Protein AF-A0AAD5PI98-F1 (afdb_monomer_lite)

Secondary structure (DSSP, 8-state):
-GGGGS---HHHHHHHHHHHTT-SSTT--PBPTTTSSSB--HHHHHHHTTHHHHTT--GGG-S-HHHHHHHHS-SS-----

Radius of gyration: 14.13 Å; chains: 1; bounding box: 31×20×42 Å

pLDDT: mean 73.36, std 10.13, range [46.69, 86.62]

Foldseek 3Di:
DVVLVDFDALVVVVVVVCVVLPNPPDPDQQQHPQPSPDGSDQQCCCPSVVVCVVLVHDVVPDSRVPVVVSVPRDNDGPDDD

Structure (mmCIF, N/CA/C/O backbone):
data_AF-A0AAD5PI98-F1
#
_entry.id   AF-A0AAD5PI98-F1
#
loop_
_atom_site.group_PDB
_atom_site.id
_atom_site.type_symbol
_atom_site.label_atom_id
_atom_site.label_alt_id
_atom_site.label_comp_id
_atom_site.label_asym_id
_atom_site.label_entity_id
_atom_site.label_seq_id
_atom_site.pdbx_PDB_ins_code
_atom_site.Cartn_x
_atom_site.Cartn_y
_atom_site.Cartn_z
_atom_site.occupancy
_atom_site.B_iso_or_equiv
_atom_site.auth_seq_id
_atom_site.auth_comp_id
_atom_site.auth_asym_id
_atom_site.auth_atom_id
_atom_site.pdbx_PDB_model_num
ATOM 1 N N . ASP A 1 1 ? -2.315 -8.820 10.015 1.00 56.72 1 ASP A N 1
ATOM 2 C CA . ASP A 1 1 ? -0.994 -8.162 10.072 1.00 56.72 1 ASP A CA 1
ATO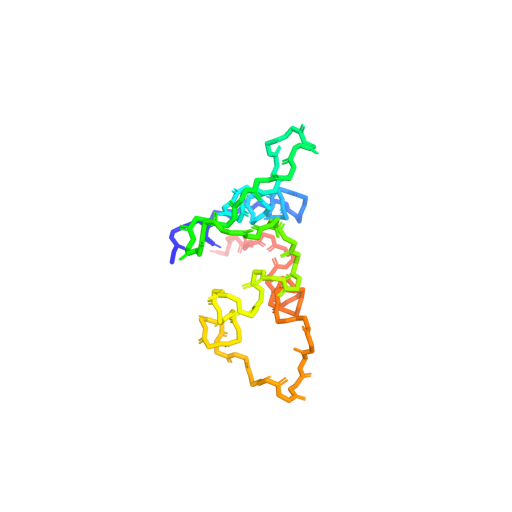M 3 C C . ASP A 1 1 ? -0.933 -7.328 11.351 1.00 56.72 1 ASP A C 1
ATOM 5 O O . ASP A 1 1 ? -1.792 -6.461 11.507 1.00 56.72 1 ASP A O 1
ATOM 9 N N . PRO A 1 2 ? -0.006 -7.620 12.279 1.00 59.62 2 PRO A N 1
ATOM 10 C CA . PRO A 1 2 ? 0.078 -6.965 13.589 1.00 59.62 2 PRO A CA 1
ATOM 11 C C . PRO A 1 2 ? 0.281 -5.444 13.499 1.00 59.62 2 PRO A C 1
ATOM 13 O O . PRO A 1 2 ? -0.110 -4.720 14.408 1.00 59.62 2 PRO A O 1
ATOM 16 N N . ILE A 1 3 ? 0.788 -4.925 12.373 1.00 65.19 3 ILE A N 1
ATOM 17 C CA . ILE A 1 3 ? 1.025 -3.486 12.204 1.00 65.19 3 ILE A CA 1
ATOM 18 C C . ILE A 1 3 ? -0.267 -2.661 12.141 1.00 65.19 3 ILE A C 1
ATOM 20 O O . ILE A 1 3 ? -0.243 -1.471 12.428 1.00 65.19 3 ILE A O 1
ATOM 24 N N . LEU A 1 4 ? -1.403 -3.269 11.775 1.00 62.25 4 LEU A N 1
ATOM 25 C CA . LEU A 1 4 ? -2.700 -2.580 11.712 1.00 62.25 4 LEU A CA 1
ATOM 26 C C . LEU A 1 4 ? -3.294 -2.287 13.097 1.00 62.25 4 LEU A C 1
ATOM 28 O O . LEU A 1 4 ? -4.201 -1.463 13.196 1.00 62.25 4 LEU A O 1
ATOM 32 N N . TRP A 1 5 ? -2.773 -2.935 14.139 1.00 65.31 5 TRP A N 1
ATOM 33 C CA . TRP A 1 5 ? -3.263 -2.840 15.515 1.00 65.31 5 TRP A CA 1
ATOM 34 C C . TRP A 1 5 ? -2.498 -1.815 16.355 1.00 65.31 5 TRP A C 1
ATOM 36 O O . TRP A 1 5 ? -2.904 -1.503 17.470 1.00 65.31 5 TRP A O 1
ATOM 46 N N . ILE A 1 6 ? -1.415 -1.249 15.815 1.00 75.56 6 ILE A N 1
ATOM 47 C CA . ILE A 1 6 ? -0.638 -0.221 16.503 1.00 75.56 6 ILE A CA 1
ATOM 48 C C . ILE A 1 6 ? -1.402 1.115 16.410 1.00 75.56 6 ILE A C 1
ATOM 50 O O . ILE A 1 6 ? -1.771 1.540 15.304 1.00 75.56 6 ILE A O 1
ATOM 54 N N . PRO A 1 7 ? -1.657 1.812 17.532 1.00 75.12 7 PRO A N 1
ATOM 55 C CA . PRO A 1 7 ? -2.244 3.145 17.501 1.00 75.12 7 PRO A CA 1
ATOM 56 C C . PRO A 1 7 ? -1.268 4.123 16.835 1.00 75.12 7 PRO A C 1
ATOM 58 O O . PRO A 1 7 ? -0.181 4.384 17.337 1.00 75.12 7 PRO A O 1
ATOM 61 N N . MET A 1 8 ? -1.664 4.671 15.687 1.00 81.56 8 MET A N 1
ATOM 62 C CA . MET A 1 8 ? -0.829 5.523 14.835 1.00 81.56 8 MET A CA 1
ATOM 63 C C . MET A 1 8 ? -1.656 6.675 14.271 1.00 81.56 8 MET A C 1
ATOM 65 O O . MET A 1 8 ? -2.844 6.518 13.977 1.00 81.56 8 MET A O 1
ATOM 69 N N . THR A 1 9 ? -1.026 7.824 14.052 1.00 80.88 9 THR A N 1
ATOM 70 C CA . THR A 1 9 ? -1.633 8.942 13.323 1.00 80.88 9 THR A CA 1
ATOM 71 C C . THR A 1 9 ? -1.854 8.586 11.848 1.00 80.88 9 THR A C 1
ATOM 73 O O . THR A 1 9 ? -1.196 7.711 11.276 1.00 80.88 9 THR A O 1
ATOM 76 N N . LYS A 1 10 ? -2.742 9.323 11.164 1.00 72.06 10 LYS A N 1
ATOM 77 C CA . LYS A 1 10 ? -2.966 9.174 9.712 1.00 72.06 10 LYS A CA 1
ATOM 78 C C . LYS A 1 10 ? -1.664 9.293 8.910 1.00 72.06 10 LYS A C 1
ATOM 80 O O . LYS A 1 10 ? -1.459 8.544 7.956 1.00 72.06 10 LYS A O 1
ATOM 85 N N . LYS A 1 11 ? -0.785 10.231 9.288 1.00 73.38 11 LYS A N 1
ATOM 86 C CA . LYS A 1 11 ? 0.501 10.454 8.610 1.00 73.38 11 LYS A CA 1
ATOM 87 C C . LYS A 1 11 ? 1.431 9.250 8.782 1.00 73.38 11 LYS A C 1
ATOM 89 O O . LYS A 1 11 ? 2.000 8.797 7.792 1.00 73.38 11 LYS A O 1
ATOM 94 N N . GLU A 1 12 ? 1.536 8.703 9.990 1.00 75.25 12 GLU A N 1
ATOM 95 C CA . GLU A 1 12 ? 2.354 7.517 10.283 1.00 75.25 12 GLU A CA 1
ATOM 96 C C . GLU A 1 12 ? 1.826 6.275 9.577 1.00 75.25 12 GLU A C 1
ATOM 98 O O . GLU A 1 12 ? 2.588 5.572 8.921 1.00 75.25 12 GLU A O 1
ATOM 103 N N . ARG A 1 13 ? 0.509 6.059 9.598 1.00 77.44 13 ARG A N 1
ATOM 104 C CA . ARG A 1 13 ? -0.117 4.932 8.905 1.00 77.44 13 ARG A CA 1
ATOM 105 C C . ARG A 1 13 ? 0.100 4.997 7.393 1.00 77.44 13 ARG A C 1
ATOM 107 O O . ARG A 1 13 ? 0.483 4.005 6.777 1.00 77.44 13 ARG A O 1
ATOM 114 N N . CYS A 1 14 ? -0.075 6.177 6.792 1.00 73.81 14 CYS A N 1
ATOM 115 C CA . CYS A 1 14 ? 0.257 6.397 5.386 1.00 73.81 14 CYS A CA 1
ATOM 116 C C . CYS A 1 14 ? 1.745 6.149 5.110 1.00 73.81 14 CYS A C 1
ATOM 118 O O . CYS A 1 14 ? 2.064 5.539 4.093 1.00 73.81 14 CYS A O 1
ATOM 120 N N . ARG A 1 15 ? 2.656 6.585 5.992 1.00 74.62 15 ARG A N 1
ATOM 121 C CA . ARG A 1 15 ? 4.090 6.300 5.847 1.00 74.62 15 ARG A CA 1
ATOM 122 C C . ARG A 1 15 ? 4.365 4.806 5.917 1.00 74.62 15 ARG A C 1
ATOM 124 O O . ARG A 1 15 ? 4.954 4.279 4.993 1.00 74.62 15 ARG A O 1
ATOM 131 N N . ILE A 1 16 ? 3.888 4.096 6.926 1.00 75.88 16 ILE A N 1
ATOM 132 C CA . ILE A 1 16 ? 4.130 2.657 7.077 1.00 75.88 16 ILE A CA 1
ATOM 133 C C . ILE A 1 16 ? 3.602 1.863 5.884 1.00 75.88 16 ILE A C 1
ATOM 135 O O . ILE A 1 16 ? 4.286 0.970 5.392 1.00 75.88 16 ILE A O 1
ATOM 139 N N . ILE A 1 17 ? 2.431 2.221 5.357 1.00 74.69 17 ILE A N 1
ATOM 140 C CA . ILE A 1 17 ? 1.882 1.563 4.168 1.00 74.69 17 ILE A CA 1
ATOM 141 C C . ILE A 1 17 ? 2.736 1.872 2.940 1.00 74.69 17 ILE A C 1
ATOM 143 O O . ILE A 1 17 ? 3.077 0.948 2.207 1.00 74.69 17 ILE A O 1
ATOM 147 N N . ARG A 1 18 ? 3.169 3.128 2.763 1.00 73.31 18 ARG A N 1
ATOM 148 C CA . ARG A 1 18 ? 4.148 3.511 1.731 1.00 73.31 18 ARG A CA 1
ATOM 149 C C . ARG A 1 18 ? 5.487 2.784 1.902 1.00 73.31 18 ARG A C 1
ATOM 151 O O . ARG A 1 18 ? 6.098 2.410 0.912 1.00 73.31 18 ARG A O 1
ATOM 158 N N . TRP A 1 19 ? 5.941 2.549 3.127 1.00 69.19 19 TRP A N 1
ATOM 159 C CA . TRP A 1 19 ? 7.178 1.825 3.415 1.00 69.19 19 TRP A CA 1
ATOM 160 C C . TRP A 1 19 ? 7.052 0.335 3.086 1.00 69.19 19 TRP A C 1
ATOM 162 O O . TRP A 1 19 ? 7.888 -0.197 2.364 1.00 69.19 19 TRP A O 1
ATOM 172 N N . ARG A 1 20 ? 5.961 -0.313 3.517 1.00 70.88 20 ARG A N 1
ATOM 173 C CA . ARG A 1 20 ? 5.642 -1.720 3.209 1.00 70.88 20 ARG A CA 1
ATOM 174 C C . ARG A 1 20 ? 5.554 -1.986 1.706 1.00 70.88 20 ARG A C 1
ATOM 176 O O . ARG A 1 20 ? 5.938 -3.060 1.266 1.00 70.88 20 ARG A O 1
ATOM 183 N N . ILE A 1 21 ? 5.069 -1.018 0.925 1.00 69.88 21 ILE A N 1
ATOM 184 C CA . ILE A 1 21 ? 5.040 -1.096 -0.546 1.00 69.88 21 ILE A CA 1
ATOM 185 C C . ILE A 1 21 ? 6.303 -0.524 -1.203 1.00 69.88 21 ILE A C 1
ATOM 187 O O . ILE A 1 21 ? 6.293 -0.294 -2.401 1.00 69.88 21 ILE A O 1
ATOM 191 N N . GLY A 1 22 ? 7.377 -0.251 -0.454 1.00 65.06 22 GLY A N 1
ATOM 192 C CA . GLY A 1 22 ? 8.674 0.159 -1.002 1.00 65.06 22 GLY A CA 1
ATOM 193 C C . GLY A 1 22 ? 8.779 1.601 -1.519 1.00 65.06 22 GLY A C 1
ATOM 194 O O . GLY A 1 22 ? 9.788 1.942 -2.127 1.00 65.06 22 GLY A O 1
ATOM 195 N N . TRP A 1 23 ? 7.790 2.466 -1.275 1.00 67.00 23 TRP A N 1
ATOM 196 C CA . TRP A 1 23 ? 7.745 3.848 -1.784 1.00 67.00 23 TRP A CA 1
ATOM 197 C C . TRP A 1 23 ? 8.566 4.872 -0.996 1.00 67.00 23 TRP A C 1
ATOM 199 O O . TRP A 1 23 ? 8.852 5.942 -1.522 1.00 67.00 23 TRP A O 1
ATOM 209 N N . LEU A 1 24 ? 8.903 4.613 0.270 1.00 57.81 24 LEU A N 1
ATOM 210 C CA . LEU A 1 24 ? 9.519 5.635 1.136 1.00 57.81 24 LEU A CA 1
ATOM 211 C C . LEU A 1 24 ? 11.042 5.755 1.030 1.00 57.81 24 LEU A C 1
ATOM 213 O O . LEU A 1 24 ? 11.613 6.677 1.604 1.00 57.81 24 LEU A O 1
ATOM 217 N N . LEU A 1 25 ? 11.713 4.856 0.315 1.00 48.69 25 LEU A N 1
ATOM 218 C CA . LEU A 1 25 ? 13.171 4.865 0.239 1.00 48.69 25 LEU A CA 1
ATOM 219 C C . LEU A 1 25 ? 13.644 5.759 -0.918 1.00 48.69 25 LEU A C 1
ATOM 221 O O . LEU A 1 25 ? 14.002 5.280 -1.988 1.00 48.69 25 LEU A O 1
ATOM 225 N N . GLY A 1 26 ? 13.637 7.072 -0.671 1.00 49.19 26 GLY A N 1
ATOM 226 C CA . GLY A 1 26 ? 14.598 8.002 -1.279 1.00 49.19 26 GLY A CA 1
ATOM 227 C C . GLY A 1 26 ? 14.365 8.439 -2.727 1.00 49.19 26 GLY A C 1
ATOM 228 O O . GLY A 1 26 ? 15.335 8.732 -3.416 1.00 49.19 26 GLY A O 1
ATOM 229 N N . GLY A 1 27 ? 13.122 8.471 -3.221 1.00 51.16 27 GLY A N 1
ATOM 230 C CA . GLY A 1 27 ? 12.803 9.057 -4.536 1.00 51.16 27 GLY A CA 1
ATOM 231 C C . GLY A 1 27 ? 13.282 8.255 -5.755 1.00 51.16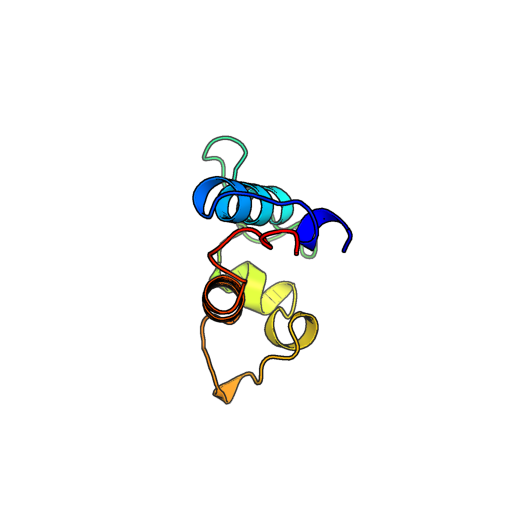 27 GLY A C 1
ATOM 232 O O . GLY A 1 27 ? 12.919 8.588 -6.879 1.00 51.16 27 GLY A O 1
ATOM 233 N N . ARG A 1 28 ? 14.033 7.166 -5.553 1.00 56.97 28 ARG A N 1
ATOM 234 C CA . ARG A 1 28 ? 14.377 6.214 -6.610 1.00 56.97 28 ARG A CA 1
ATOM 235 C C . ARG A 1 28 ? 13.233 5.231 -6.777 1.00 56.97 28 ARG A C 1
ATOM 237 O O . ARG A 1 28 ? 12.808 4.567 -5.830 1.00 56.97 28 ARG A O 1
ATOM 244 N N . THR A 1 29 ? 12.727 5.143 -7.994 1.00 61.12 29 THR A N 1
ATOM 245 C CA . THR A 1 29 ? 11.717 4.169 -8.367 1.00 61.12 29 THR A CA 1
ATOM 246 C C . THR A 1 29 ? 12.301 2.767 -8.229 1.00 61.12 29 THR A C 1
ATOM 248 O O . THR A 1 29 ? 13.149 2.343 -9.006 1.00 61.12 29 THR A O 1
ATOM 251 N N . LYS A 1 30 ? 11.879 2.033 -7.197 1.00 67.06 30 LYS A N 1
ATOM 252 C CA . LYS A 1 30 ? 12.285 0.635 -7.051 1.00 67.06 30 LYS A CA 1
ATOM 253 C C . LYS A 1 30 ? 11.616 -0.203 -8.129 1.00 67.06 30 LYS A C 1
ATOM 255 O O . LYS A 1 30 ? 10.493 0.094 -8.540 1.00 67.06 30 LYS A O 1
ATOM 260 N N . THR A 1 31 ? 12.294 -1.246 -8.579 1.00 77.25 31 THR A N 1
ATOM 261 C CA . THR A 1 31 ? 11.658 -2.297 -9.366 1.00 77.25 31 THR A CA 1
ATOM 262 C C . THR A 1 31 ? 10.701 -3.081 -8.476 1.00 77.25 31 THR A C 1
ATOM 264 O O . THR A 1 31 ? 10.885 -3.203 -7.261 1.00 77.25 31 THR A O 1
ATOM 267 N N . CYS A 1 32 ? 9.619 -3.575 -9.065 1.00 77.12 32 CYS A N 1
ATOM 268 C CA . CYS A 1 32 ? 8.694 -4.427 -8.346 1.00 77.12 32 CYS A CA 1
ATOM 269 C C . CYS A 1 32 ? 9.344 -5.758 -7.993 1.00 77.12 32 CYS A C 1
ATOM 271 O O . CYS A 1 32 ? 9.780 -6.482 -8.876 1.00 77.12 32 CYS A O 1
ATOM 273 N N . ILE A 1 33 ? 9.331 -6.116 -6.711 1.00 72.44 33 ILE A N 1
ATOM 274 C CA . ILE A 1 33 ? 9.929 -7.363 -6.211 1.00 72.44 33 ILE A CA 1
ATOM 275 C C . ILE A 1 33 ? 9.268 -8.596 -6.850 1.00 72.44 33 ILE A C 1
ATOM 277 O O . ILE A 1 33 ? 9.920 -9.610 -7.055 1.00 72.44 33 ILE A O 1
ATOM 281 N N . SER A 1 34 ? 7.977 -8.515 -7.191 1.00 75.50 34 SER A N 1
ATOM 282 C CA . SER A 1 34 ? 7.228 -9.665 -7.711 1.00 75.50 34 SER A CA 1
ATOM 283 C C . SER A 1 34 ? 7.470 -9.954 -9.190 1.00 75.50 34 SER A C 1
ATOM 285 O O . SER A 1 34 ? 7.278 -11.093 -9.599 1.00 75.50 34 SER A O 1
ATOM 287 N N . CYS A 1 35 ? 7.815 -8.953 -10.002 1.00 81.50 35 CYS A N 1
ATOM 288 C CA . CYS A 1 35 ? 7.993 -9.143 -11.446 1.00 81.50 35 CYS A CA 1
ATOM 289 C C . CYS A 1 35 ? 9.354 -8.667 -11.962 1.00 81.50 35 CYS A C 1
ATOM 291 O O . CYS A 1 35 ? 9.642 -8.856 -13.136 1.00 81.50 35 CYS A O 1
ATOM 293 N N . ASN A 1 36 ? 10.153 -8.021 -11.110 1.00 71.31 36 ASN A N 1
ATOM 294 C CA . ASN A 1 36 ? 11.508 -7.502 -11.316 1.00 71.31 36 ASN A CA 1
ATOM 295 C C . ASN A 1 36 ? 11.748 -6.667 -12.589 1.00 71.31 36 ASN A C 1
ATOM 297 O O . ASN A 1 36 ? 12.885 -6.430 -12.975 1.00 71.31 36 ASN A O 1
ATOM 301 N N . THR A 1 37 ? 10.678 -6.207 -13.235 1.00 70.12 37 THR A N 1
ATOM 302 C CA . THR A 1 37 ? 10.702 -5.655 -14.601 1.00 70.12 37 THR A CA 1
ATOM 303 C C . THR A 1 37 ? 10.170 -4.236 -14.678 1.00 70.12 37 THR A C 1
ATOM 305 O O . THR A 1 37 ? 10.567 -3.473 -15.549 1.00 70.12 37 THR A O 1
ATOM 308 N N . SER A 1 38 ? 9.265 -3.853 -13.777 1.00 70.94 38 SER A N 1
ATOM 309 C CA . SER A 1 38 ? 8.605 -2.551 -13.835 1.00 70.94 38 SER A CA 1
ATOM 310 C C . SER A 1 38 ? 8.901 -1.704 -12.612 1.00 70.94 38 SER A C 1
ATOM 312 O O . SER A 1 38 ? 8.973 -2.192 -11.482 1.00 70.94 38 SER A O 1
ATOM 314 N N . THR A 1 39 ? 8.991 -0.401 -12.849 1.00 78.31 39 THR A N 1
ATOM 315 C CA . THR A 1 39 ? 8.948 0.644 -11.832 1.00 78.31 39 THR A CA 1
ATOM 316 C C . THR A 1 39 ? 7.712 0.488 -10.943 1.00 78.31 39 THR A C 1
ATOM 318 O O . THR A 1 39 ? 6.579 0.377 -11.417 1.00 78.31 39 THR A O 1
ATOM 321 N N . LEU A 1 40 ? 7.930 0.518 -9.630 1.00 75.12 40 LEU A N 1
ATOM 322 C CA . LEU A 1 40 ? 6.919 0.321 -8.600 1.00 75.12 40 LEU A CA 1
ATOM 323 C C . LEU A 1 40 ? 5.994 1.541 -8.464 1.00 75.12 40 LEU A C 1
ATOM 325 O O . LEU A 1 40 ? 6.082 2.331 -7.526 1.00 75.12 40 LEU A O 1
ATOM 329 N N . THR A 1 41 ? 5.077 1.694 -9.415 1.00 77.75 41 THR A N 1
ATOM 330 C CA . THR A 1 41 ? 4.020 2.713 -9.385 1.00 77.75 41 THR A CA 1
ATOM 331 C C . THR A 1 41 ? 2.755 2.189 -8.704 1.00 77.75 41 THR A C 1
ATOM 333 O O . THR A 1 41 ? 2.561 0.985 -8.540 1.00 77.75 41 THR A O 1
ATOM 336 N N . LYS A 1 42 ? 1.837 3.089 -8.330 1.00 78.06 42 LYS A N 1
ATOM 337 C CA . LYS A 1 42 ? 0.547 2.717 -7.719 1.00 78.06 42 LYS A CA 1
ATOM 338 C C . LYS A 1 42 ? -0.282 1.783 -8.588 1.00 78.06 42 LYS A C 1
ATOM 340 O O . LYS A 1 42 ? -0.747 0.761 -8.095 1.00 78.06 42 LYS A O 1
ATOM 345 N N . LYS A 1 43 ? -0.421 2.113 -9.874 1.00 81.75 43 LYS A N 1
ATOM 346 C CA . LYS A 1 43 ? -1.141 1.279 -10.843 1.00 81.75 43 LYS A CA 1
ATOM 347 C C . LYS A 1 43 ? -0.494 -0.098 -10.961 1.00 81.75 43 LYS A C 1
ATOM 349 O O . LYS A 1 43 ? -1.186 -1.106 -10.846 1.00 81.75 43 LYS A O 1
ATOM 354 N N . HIS A 1 44 ? 0.833 -0.129 -11.088 1.00 84.56 44 HIS A N 1
ATOM 355 C CA . HIS A 1 44 ? 1.577 -1.378 -11.169 1.00 84.56 44 HIS A CA 1
ATOM 356 C C . HIS A 1 44 ? 1.367 -2.245 -9.923 1.00 84.56 44 HIS A C 1
ATOM 358 O O . HIS A 1 44 ? 1.054 -3.418 -10.049 1.00 84.56 44 HIS A O 1
ATOM 364 N N . VAL A 1 45 ? 1.457 -1.680 -8.717 1.00 79.75 45 VAL A N 1
ATOM 365 C CA . VAL A 1 45 ? 1.219 -2.419 -7.467 1.00 79.75 45 VAL A CA 1
ATOM 366 C C . VAL A 1 45 ? -0.199 -2.987 -7.402 1.00 79.75 45 VAL A C 1
ATOM 368 O O . VAL A 1 45 ? -0.373 -4.138 -7.004 1.00 79.75 45 VAL A O 1
ATOM 371 N N . ILE A 1 46 ? -1.211 -2.209 -7.800 1.00 84.31 46 ILE A N 1
ATOM 372 C CA . ILE A 1 46 ? -2.608 -2.662 -7.795 1.00 84.31 46 ILE A CA 1
ATOM 373 C C . ILE A 1 4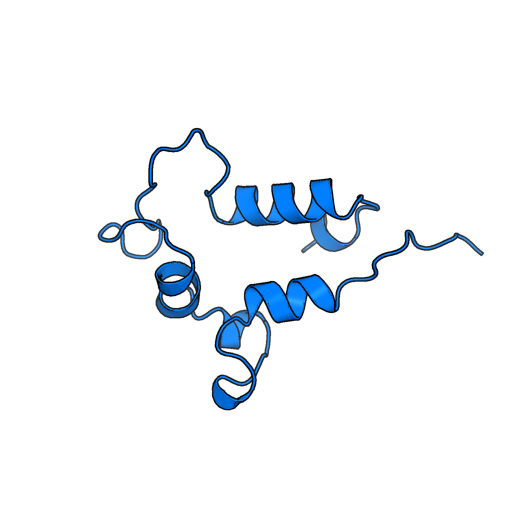6 ? -2.781 -3.892 -8.694 1.00 84.31 46 ILE A C 1
ATOM 375 O O . ILE A 1 46 ? -3.393 -4.873 -8.264 1.00 84.31 46 ILE A O 1
ATOM 379 N N . GLN A 1 47 ? -2.199 -3.856 -9.894 1.00 84.94 47 GLN A N 1
ATOM 380 C CA . GLN A 1 47 ? -2.299 -4.925 -10.887 1.00 84.94 47 GLN A CA 1
ATOM 381 C C . GLN A 1 47 ? -1.379 -6.113 -10.566 1.00 84.94 47 GLN A C 1
ATOM 383 O O . GLN A 1 47 ? -1.854 -7.235 -10.396 1.00 84.94 47 GLN A O 1
ATOM 388 N N . CYS A 1 48 ? -0.076 -5.868 -10.420 1.00 84.81 48 CYS A N 1
ATOM 389 C CA . CYS A 1 48 ? 0.957 -6.884 -10.215 1.00 84.81 48 CYS A CA 1
ATOM 390 C C . CYS A 1 48 ? 0.747 -7.665 -8.914 1.00 84.81 48 CYS A C 1
ATOM 392 O O . CYS A 1 48 ? 0.780 -8.892 -8.918 1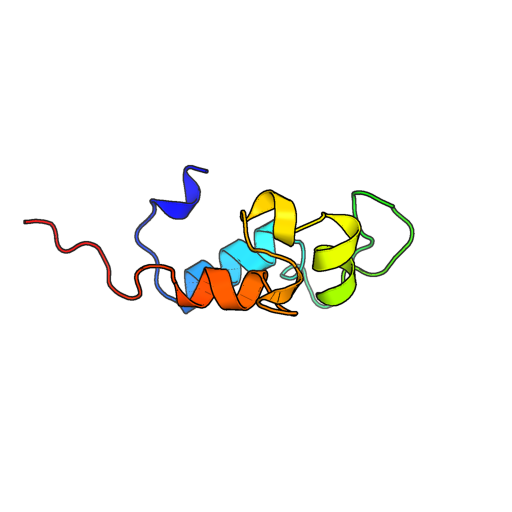.00 84.81 48 CYS A O 1
ATOM 394 N N . LEU A 1 49 ? 0.435 -6.978 -7.808 1.00 82.69 49 LEU A N 1
ATOM 395 C CA . LEU A 1 49 ? 0.180 -7.634 -6.520 1.00 82.69 49 LEU A CA 1
ATOM 396 C C . LEU A 1 49 ? -1.297 -7.993 -6.309 1.00 82.69 49 LEU A C 1
ATOM 398 O O . LEU A 1 49 ? -1.664 -8.409 -5.209 1.00 82.69 49 LEU A O 1
ATOM 402 N N . ARG A 1 50 ? -2.150 -7.827 -7.331 1.00 85.31 50 ARG A N 1
ATOM 403 C CA . ARG A 1 50 ? -3.593 -8.128 -7.294 1.00 85.31 50 ARG A CA 1
ATOM 404 C C . ARG A 1 50 ? -4.271 -7.574 -6.031 1.00 85.31 50 ARG A C 1
ATOM 406 O O . ARG A 1 50 ? -4.973 -8.295 -5.317 1.00 85.31 50 ARG A O 1
ATOM 413 N N . MET A 1 51 ? -4.051 -6.290 -5.734 1.00 84.56 51 MET A N 1
ATOM 414 C CA . MET A 1 51 ? -4.446 -5.673 -4.455 1.00 84.56 51 MET A CA 1
ATOM 415 C C . MET A 1 51 ? -5.946 -5.751 -4.174 1.00 84.56 51 MET A C 1
ATOM 417 O O . MET A 1 51 ? -6.337 -5.930 -3.025 1.00 84.56 51 MET A O 1
ATOM 421 N N . HIS A 1 52 ? -6.782 -5.698 -5.209 1.00 86.62 52 HIS A N 1
ATOM 422 C CA . HIS A 1 52 ? -8.219 -5.952 -5.095 1.00 86.62 52 HIS A CA 1
ATOM 423 C C . HIS A 1 52 ? -8.536 -7.276 -4.401 1.00 86.62 52 HIS A C 1
ATOM 425 O O . HIS A 1 52 ? -9.323 -7.311 -3.459 1.00 86.62 52 HIS A O 1
ATOM 431 N N . ARG A 1 53 ? -7.866 -8.356 -4.819 1.00 85.75 53 ARG A N 1
ATOM 432 C CA . ARG A 1 53 ? -8.047 -9.684 -4.231 1.00 85.75 53 ARG A CA 1
ATOM 433 C C . ARG A 1 53 ? -7.516 -9.728 -2.801 1.00 85.75 53 ARG A C 1
ATOM 435 O O . ARG A 1 53 ? -8.186 -10.253 -1.924 1.00 85.75 53 ARG A O 1
ATOM 442 N N . ARG A 1 54 ? -6.337 -9.144 -2.554 1.00 84.88 54 ARG A N 1
ATOM 443 C CA . ARG A 1 54 ? -5.700 -9.154 -1.222 1.00 84.88 54 ARG A CA 1
ATOM 444 C C . ARG A 1 54 ? -6.472 -8.342 -0.181 1.00 84.88 54 ARG A C 1
ATOM 446 O O . ARG A 1 54 ? -6.439 -8.689 0.992 1.00 84.88 54 ARG A O 1
ATOM 453 N N . LEU A 1 55 ? -7.153 -7.279 -0.605 1.00 83.44 55 LE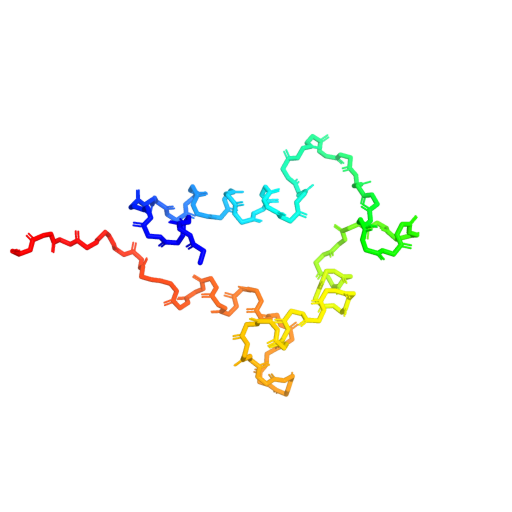U A N 1
ATOM 454 C CA . LEU A 1 55 ? -7.964 -6.415 0.257 1.00 83.44 55 LEU A CA 1
ATOM 455 C C . LEU A 1 55 ? -9.453 -6.795 0.263 1.00 83.44 55 LEU A C 1
ATOM 457 O O . LEU A 1 55 ? -10.239 -6.119 0.922 1.00 83.44 55 LEU A O 1
ATOM 461 N N . ASN A 1 56 ? -9.841 -7.845 -0.468 1.00 85.81 56 ASN A N 1
ATOM 462 C CA . ASN A 1 56 ? -11.230 -8.267 -0.657 1.00 85.81 56 ASN A CA 1
ATOM 463 C C . ASN A 1 56 ? -12.153 -7.126 -1.149 1.00 85.81 56 ASN A C 1
ATOM 465 O O . ASN A 1 56 ? -13.268 -6.931 -0.665 1.00 85.81 56 ASN A O 1
ATOM 469 N N . ILE A 1 57 ? -11.660 -6.325 -2.101 1.00 84.38 57 ILE A N 1
ATOM 470 C CA . ILE A 1 57 ? -12.391 -5.213 -2.720 1.00 84.38 57 ILE A CA 1
ATOM 471 C C . ILE A 1 57 ? -12.724 -5.600 -4.165 1.00 84.38 57 ILE A C 1
ATOM 473 O O . ILE A 1 57 ? -11.798 -5.833 -4.949 1.00 84.38 57 ILE A O 1
ATOM 477 N N . PRO A 1 58 ? -14.007 -5.610 -4.571 1.00 83.44 58 PRO A N 1
ATOM 478 C CA . PRO A 1 58 ? -14.381 -5.941 -5.940 1.00 83.44 58 PRO A CA 1
ATOM 479 C C . PRO A 1 58 ? -13.747 -4.983 -6.951 1.00 83.44 58 PRO A C 1
ATOM 481 O O . PRO A 1 58 ? -13.736 -3.769 -6.732 1.00 83.44 58 PRO A O 1
ATOM 484 N N . HIS A 1 59 ? -13.254 -5.524 -8.067 1.00 79.00 59 HIS A N 1
ATOM 485 C CA . HIS A 1 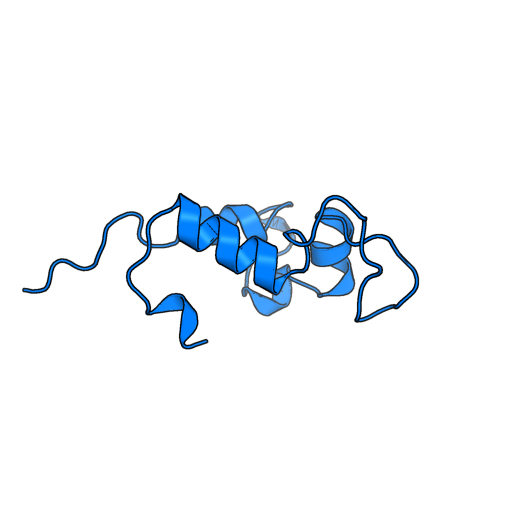59 ? -12.569 -4.745 -9.107 1.00 79.00 59 HIS A CA 1
ATOM 486 C C . HIS A 1 59 ? -13.452 -3.618 -9.664 1.00 79.00 59 HIS A C 1
ATOM 488 O O . HIS A 1 59 ? -12.991 -2.502 -9.852 1.00 79.00 59 HIS A O 1
ATOM 494 N N . HIS A 1 60 ? -14.754 -3.880 -9.803 1.00 74.62 60 HIS A N 1
ATOM 495 C CA . HIS A 1 60 ? -15.735 -2.921 -10.311 1.00 74.62 60 HIS A CA 1
ATOM 496 C C . HIS A 1 60 ? -16.073 -1.777 -9.342 1.00 74.62 60 HIS A C 1
ATOM 498 O O . HIS A 1 60 ? -16.704 -0.808 -9.748 1.00 74.62 60 HIS A O 1
ATOM 504 N N . LYS A 1 61 ? -15.724 -1.875 -8.048 1.00 67.69 61 LYS A N 1
ATOM 505 C CA . LYS A 1 61 ? -16.148 -0.863 -7.065 1.00 67.69 61 LYS A CA 1
ATOM 506 C C . LYS A 1 61 ? -15.220 0.345 -6.997 1.00 67.69 61 LYS A C 1
ATOM 508 O O . LYS A 1 61 ? -15.702 1.428 -6.661 1.00 67.69 61 LYS A O 1
ATOM 513 N N . LYS A 1 62 ? -13.909 0.175 -7.210 1.00 76.50 62 LYS A N 1
ATOM 514 C CA . LYS A 1 62 ? -12.908 1.238 -7.005 1.00 76.50 62 LYS A CA 1
ATOM 515 C C . LYS A 1 62 ? -11.615 0.975 -7.771 1.00 76.50 62 LYS A C 1
ATOM 517 O O . LYS A 1 62 ? -10.884 0.087 -7.369 1.00 76.50 62 LYS A O 1
ATOM 522 N N . ASP A 1 63 ? -11.242 1.840 -8.711 1.00 76.31 63 ASP A N 1
ATOM 523 C CA . ASP A 1 63 ? -9.943 1.749 -9.410 1.00 76.31 63 ASP A CA 1
ATOM 524 C C . ASP A 1 63 ? -8.724 1.836 -8.477 1.00 76.31 63 ASP A C 1
ATOM 526 O O . ASP A 1 63 ? -7.622 1.397 -8.805 1.00 76.31 63 ASP A O 1
ATOM 530 N N . ASP A 1 64 ? -8.916 2.413 -7.289 1.00 83.88 64 ASP A N 1
ATOM 531 C CA . ASP A 1 64 ? -7.889 2.569 -6.270 1.00 83.88 64 ASP A CA 1
ATOM 532 C C . ASP A 1 64 ? -8.289 1.872 -4.957 1.00 83.88 64 ASP A C 1
ATOM 534 O O . ASP A 1 64 ? -8.742 2.520 -3.999 1.00 83.88 64 ASP A O 1
ATOM 538 N N . PRO A 1 65 ? -8.125 0.538 -4.886 1.00 84.44 65 PRO A N 1
ATOM 539 C CA . PRO A 1 65 ? -8.492 -0.244 -3.710 1.00 84.44 65 PRO A CA 1
ATOM 540 C C . PRO A 1 65 ? -7.650 0.143 -2.488 1.00 84.44 65 PRO A C 1
ATOM 542 O O . PRO A 1 65 ? -8.127 0.057 -1.357 1.00 84.44 65 PRO A O 1
ATOM 545 N N . ILE A 1 66 ? -6.419 0.623 -2.701 1.00 83.62 66 ILE A N 1
ATOM 546 C CA . ILE A 1 66 ? -5.506 1.025 -1.629 1.00 83.62 66 ILE A CA 1
ATOM 547 C C . ILE A 1 66 ? -6.041 2.279 -0.934 1.00 83.62 66 ILE A C 1
ATOM 549 O O . ILE A 1 66 ? -6.206 2.272 0.284 1.00 83.62 66 ILE A O 1
ATOM 553 N N . SER A 1 67 ? -6.350 3.349 -1.677 1.00 82.00 67 SER A N 1
ATOM 554 C CA . SER A 1 67 ? -6.894 4.571 -1.057 1.00 82.00 67 SER A CA 1
ATOM 555 C C . SER A 1 67 ? -8.261 4.337 -0.431 1.00 82.00 67 SER A C 1
ATOM 557 O O . SER A 1 67 ? -8.551 4.886 0.632 1.00 82.00 67 SER A O 1
ATOM 559 N N . PHE A 1 68 ? -9.097 3.507 -1.058 1.00 83.12 68 PHE A N 1
ATOM 560 C CA . PHE A 1 68 ? -10.384 3.130 -0.486 1.00 83.12 68 PHE A CA 1
ATOM 561 C C . PHE A 1 68 ? -10.221 2.441 0.871 1.00 83.12 68 PHE A C 1
ATOM 563 O O . PHE A 1 68 ? -10.857 2.847 1.844 1.00 83.12 68 PHE A O 1
ATOM 570 N N . PHE A 1 69 ? -9.334 1.446 0.953 1.00 82.25 69 PHE A N 1
ATOM 571 C CA . PHE A 1 69 ? -9.043 0.748 2.200 1.00 82.25 69 PHE A CA 1
ATOM 572 C C . PHE A 1 69 ? -8.494 1.705 3.263 1.00 82.25 69 PHE A C 1
ATOM 574 O O . PHE A 1 69 ? -8.998 1.743 4.381 1.00 82.25 69 PHE A O 1
ATOM 581 N N . LEU A 1 70 ? -7.524 2.549 2.896 1.00 78.75 70 LEU A N 1
ATOM 582 C CA . LEU A 1 70 ? -6.939 3.552 3.789 1.00 78.75 70 LEU A CA 1
ATOM 583 C C . LEU A 1 70 ? -7.980 4.492 4.405 1.00 78.75 70 LEU A C 1
ATOM 585 O O . LEU A 1 70 ? -7.871 4.840 5.579 1.00 78.75 70 LEU A O 1
ATOM 589 N N . ASN A 1 71 ? -8.985 4.896 3.627 1.00 80.50 71 ASN A N 1
ATOM 590 C CA . ASN A 1 71 ? -10.049 5.783 4.091 1.00 80.50 71 ASN A CA 1
ATOM 591 C C . ASN A 1 71 ? -11.050 5.101 5.034 1.00 80.50 71 ASN A C 1
ATOM 593 O O . ASN A 1 71 ? -11.706 5.804 5.802 1.00 80.50 71 ASN A O 1
ATOM 597 N N . LYS A 1 72 ? -11.159 3.766 4.987 1.00 78.50 72 LYS A N 1
ATOM 598 C CA . LYS A 1 72 ? -11.991 2.976 5.906 1.00 78.50 72 LYS A CA 1
ATOM 599 C C . LYS A 1 72 ? -11.330 2.700 7.253 1.00 78.50 72 LYS A C 1
ATOM 601 O O . LYS A 1 72 ? -12.026 2.326 8.191 1.00 78.50 72 LYS A O 1
ATOM 606 N N . LEU A 1 73 ? -10.011 2.850 7.360 1.00 76.19 73 LEU A N 1
ATOM 607 C CA . LEU A 1 73 ? -9.317 2.599 8.620 1.00 76.19 73 LEU A CA 1
ATOM 608 C C . LEU A 1 73 ? -9.765 3.615 9.686 1.00 76.19 73 LEU A C 1
ATOM 610 O O . LEU A 1 73 ? -9.908 4.799 9.358 1.00 76.19 73 LEU A O 1
ATOM 614 N N . PRO A 1 74 ? -9.943 3.188 10.954 1.00 72.62 74 PRO A N 1
ATOM 615 C CA . PRO A 1 74 ? -10.332 4.078 12.044 1.00 72.62 74 PRO A CA 1
ATOM 616 C C . PRO A 1 74 ? -9.407 5.292 12.103 1.00 72.62 74 PRO A C 1
ATOM 618 O O . PRO A 1 74 ? -8.180 5.154 12.153 1.00 72.62 74 PRO A O 1
ATOM 621 N N . LYS A 1 75 ? -9.987 6.490 12.022 1.00 68.19 75 LYS A N 1
ATOM 622 C CA . LYS A 1 75 ? -9.229 7.751 11.979 1.00 68.19 75 LYS A CA 1
ATOM 623 C C . LYS A 1 75 ? -8.812 8.218 13.374 1.00 68.19 75 LYS A C 1
ATOM 625 O O . LYS A 1 75 ? -7.851 8.973 13.491 1.00 68.19 75 LYS A O 1
ATOM 630 N N . SER A 1 76 ? -9.517 7.752 14.397 1.00 62.12 76 SER A N 1
ATOM 631 C CA . SER A 1 76 ? -9.256 7.987 15.812 1.00 62.12 76 SER A CA 1
ATOM 632 C C . SER A 1 76 ? -8.516 6.800 16.431 1.00 62.12 76 SER A C 1
ATOM 634 O O . SER A 1 76 ? -8.631 5.661 15.970 1.00 62.12 76 SER A O 1
ATOM 636 N N . LYS A 1 77 ? -7.730 7.077 17.478 1.00 59.94 77 LYS A N 1
ATOM 637 C CA . LYS A 1 77 ? -7.216 6.024 18.361 1.00 59.94 77 LYS A CA 1
ATOM 638 C C . LYS A 1 77 ? -8.414 5.322 19.018 1.00 59.94 77 LYS A C 1
ATOM 640 O O . LYS A 1 77 ? -9.398 6.010 19.298 1.00 59.94 77 LYS A O 1
ATOM 645 N N . PRO A 1 78 ? -8.344 4.007 19.286 1.00 55.81 78 PRO A N 1
ATOM 646 C CA . PRO A 1 78 ? -9.271 3.402 20.228 1.00 55.81 78 PRO A CA 1
ATOM 647 C C . PRO A 1 78 ? -9.083 4.144 21.554 1.00 55.81 78 PRO A C 1
ATOM 649 O O . PRO A 1 78 ? -7.993 4.123 22.125 1.00 55.81 78 PRO A O 1
ATOM 652 N N . THR A 1 79 ? -10.090 4.890 21.993 1.00 55.09 79 THR A N 1
ATOM 653 C CA . THR A 1 79 ? -10.166 5.314 23.387 1.00 55.09 79 THR A CA 1
ATOM 654 C C . THR A 1 79 ? -10.404 4.046 24.185 1.00 55.09 79 THR A C 1
ATOM 656 O O . THR A 1 79 ? -11.392 3.357 23.942 1.00 55.09 79 THR A O 1
ATOM 659 N N . SER A 1 80 ? -9.456 3.695 25.052 1.00 55.41 80 SER A N 1
ATOM 660 C CA . SER A 1 80 ? -9.665 2.627 26.025 1.00 55.41 80 SER A CA 1
ATOM 661 C C . SER A 1 80 ? -10.847 3.052 26.895 1.00 55.41 80 SER A C 1
ATOM 663 O O . SER A 1 80 ? -10.764 4.095 27.545 1.00 55.41 80 SER A O 1
ATOM 665 N N . SER A 1 81 ? -11.953 2.316 26.812 1.00 46.69 81 SER A N 1
ATOM 666 C CA . SER A 1 81 ? -12.984 2.314 27.853 1.00 46.69 81 SER A CA 1
ATOM 667 C C . SER A 1 81 ? -12.612 1.299 28.918 1.00 46.69 81 SER A C 1
ATOM 669 O O . SER A 1 81 ? -11.933 0.309 28.555 1.00 46.69 81 SER A O 1
#

Organism: NCBI:txid60185

Sequence (81 aa):
DPILWIPMTKKERCRIIRWRIGWLLGGRTKTCISCNTSTLTKKHVIQCLRMHRRLNIPHHKKDDPISFFLNKLPKSKPTSS